Protein AF-A0A2D9Z4U3-F1 (afdb_monomer)

Radius of gyration: 15.4 Å; Cα contacts (8 Å, |Δi|>4): 19; chains: 1; bounding box: 38×30×30 Å

Structure (mmCIF, N/CA/C/O backbone):
data_AF-A0A2D9Z4U3-F1
#
_entry.id   AF-A0A2D9Z4U3-F1
#
loop_
_atom_site.group_PDB
_atom_site.id
_atom_site.type_symbol
_atom_site.label_atom_id
_atom_site.label_alt_id
_atom_site.label_comp_id
_atom_site.label_asym_id
_atom_site.label_entity_id
_atom_site.label_seq_id
_atom_site.pdbx_PDB_ins_code
_atom_site.Cartn_x
_atom_site.Cartn_y
_atom_site.Cartn_z
_atom_site.occupancy
_atom_site.B_iso_or_equiv
_atom_site.auth_seq_id
_atom_site.auth_comp_id
_atom_site.auth_asym_id
_atom_site.auth_atom_id
_atom_site.pdbx_PDB_model_num
ATOM 1 N N . MET A 1 1 ? -19.905 23.009 8.002 1.00 47.28 1 MET A N 1
ATOM 2 C CA . MET A 1 1 ? -20.412 21.692 8.433 1.00 47.28 1 MET A CA 1
ATOM 3 C C . MET A 1 1 ? -19.386 21.132 9.396 1.00 47.28 1 MET A C 1
ATOM 5 O O . MET A 1 1 ? -18.221 21.087 9.027 1.00 47.28 1 MET A O 1
ATOM 9 N N . LEU A 1 2 ? -19.770 20.854 10.641 1.00 56.66 2 LEU A N 1
ATOM 10 C CA . LEU A 1 2 ? -18.889 20.162 11.580 1.00 56.66 2 LEU A CA 1
ATOM 11 C C . LEU A 1 2 ? -18.858 18.697 11.144 1.00 56.66 2 LEU A C 1
ATOM 13 O O . LEU A 1 2 ? -19.905 18.056 11.104 1.00 56.66 2 LEU A O 1
ATOM 17 N N . ASP A 1 3 ? -17.684 18.222 10.733 1.00 70.31 3 ASP A N 1
ATOM 18 C CA . ASP A 1 3 ? -17.441 16.811 10.440 1.00 70.31 3 ASP A CA 1
ATOM 19 C C . ASP A 1 3 ? -17.734 16.001 11.706 1.00 70.31 3 ASP A C 1
ATOM 21 O O . ASP A 1 3 ? -16.935 15.992 12.642 1.00 70.31 3 ASP A O 1
ATOM 25 N N . ASN A 1 4 ? -18.891 15.348 11.731 1.00 80.94 4 ASN A N 1
ATOM 26 C CA . ASN A 1 4 ? -19.346 14.516 12.844 1.00 80.94 4 ASN A CA 1
ATOM 27 C C . ASN A 1 4 ? -18.811 13.073 12.761 1.00 80.94 4 ASN A C 1
ATOM 29 O O . ASN A 1 4 ? -19.251 12.213 13.518 1.00 80.94 4 ASN A O 1
ATOM 33 N N . GLU A 1 5 ? -17.900 12.804 11.824 1.00 85.69 5 GLU A N 1
ATOM 34 C CA . GLU A 1 5 ? -17.306 11.485 11.604 1.00 85.69 5 GLU A CA 1
ATOM 35 C C . GLU A 1 5 ? -16.269 11.144 12.680 1.00 85.69 5 GLU A C 1
ATOM 37 O O . GLU A 1 5 ? -15.495 12.003 13.131 1.00 85.69 5 GLU A O 1
ATOM 42 N N . SER A 1 6 ? -16.219 9.867 13.054 1.00 93.50 6 SER A N 1
ATOM 43 C CA . SER A 1 6 ? -15.239 9.355 14.005 1.00 93.50 6 SER A CA 1
ATOM 44 C C . SER A 1 6 ? -13.824 9.419 13.416 1.00 93.50 6 SER A C 1
ATOM 46 O O . SER A 1 6 ? -13.603 9.407 12.201 1.00 93.50 6 SER A O 1
ATOM 48 N N . GLN A 1 7 ? -12.813 9.463 14.287 1.00 94.12 7 GLN A N 1
ATOM 49 C CA . G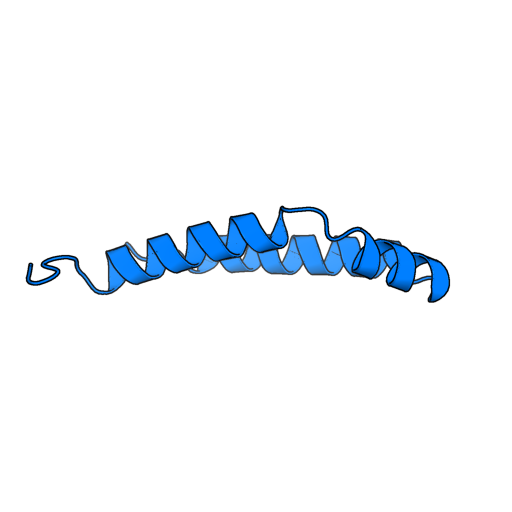LN A 1 7 ? -11.419 9.396 13.836 1.00 94.12 7 GLN A CA 1
ATOM 50 C C . GLN A 1 7 ? -11.104 8.068 13.129 1.00 94.12 7 GLN A C 1
ATOM 52 O O . GLN A 1 7 ? -10.228 8.026 12.267 1.00 94.12 7 GLN A O 1
ATOM 57 N N . GLU A 1 8 ? -11.820 6.995 13.462 1.00 95.75 8 GLU A N 1
ATOM 58 C CA . GLU A 1 8 ? -11.653 5.673 12.856 1.00 95.75 8 GLU A CA 1
ATOM 59 C C . GLU A 1 8 ? -12.189 5.648 11.425 1.00 95.75 8 GLU A C 1
ATOM 61 O O . GLU A 1 8 ? -11.507 5.153 10.530 1.00 95.75 8 GLU A O 1
ATOM 66 N N . GLU A 1 9 ? -13.343 6.274 11.177 1.00 95.44 9 GLU A N 1
ATOM 67 C CA . GLU A 1 9 ? -13.916 6.417 9.834 1.00 95.44 9 GLU A CA 1
ATOM 68 C C . GLU A 1 9 ? -12.981 7.206 8.913 1.00 95.44 9 GLU A C 1
ATOM 70 O O . GLU A 1 9 ? -12.706 6.793 7.782 1.00 95.44 9 GLU A O 1
ATOM 75 N N . LYS A 1 10 ? -12.429 8.317 9.416 1.00 95.75 10 LYS A N 1
ATOM 76 C CA . LYS A 1 10 ? -11.452 9.128 8.678 1.00 95.75 10 LYS A CA 1
ATOM 77 C C . LYS A 1 10 ? -10.162 8.358 8.412 1.00 95.75 10 LYS A C 1
ATOM 79 O O . LYS A 1 10 ? -9.622 8.433 7.307 1.00 95.75 10 LYS A O 1
ATOM 84 N N . PHE A 1 11 ? -9.684 7.592 9.394 1.00 97.25 11 PHE A N 1
ATOM 85 C CA . PHE A 1 11 ? -8.497 6.755 9.245 1.00 97.25 11 PHE A CA 1
ATOM 86 C C . PHE A 1 11 ? -8.703 5.664 8.190 1.00 97.25 11 P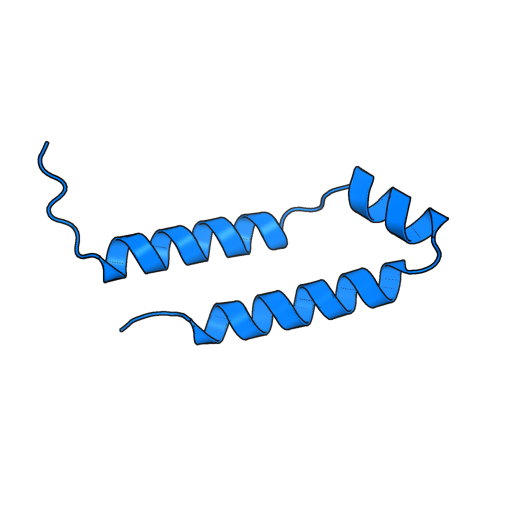HE A C 1
ATOM 88 O O . PHE A 1 11 ? -7.877 5.532 7.290 1.00 97.25 11 PHE A O 1
ATOM 95 N N . ASN A 1 12 ? -9.815 4.927 8.255 1.00 97.50 12 ASN A N 1
ATOM 96 C CA . ASN A 1 12 ? -10.136 3.866 7.302 1.00 97.50 12 ASN A CA 1
ATOM 97 C C . ASN A 1 12 ? -10.273 4.421 5.873 1.00 97.50 12 ASN A C 1
ATOM 99 O O . ASN A 1 12 ? -9.750 3.828 4.935 1.00 97.50 12 ASN A O 1
ATOM 103 N N . ARG A 1 13 ? -10.861 5.611 5.702 1.00 97.50 13 ARG A N 1
ATOM 104 C CA . ARG A 1 13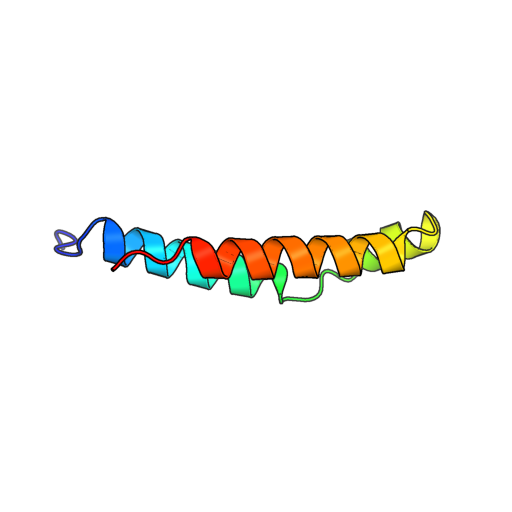 ? -10.922 6.293 4.398 1.00 97.50 13 ARG A CA 1
ATOM 105 C C . ARG A 1 13 ? -9.544 6.696 3.878 1.00 97.50 13 ARG A C 1
ATOM 107 O O . ARG A 1 13 ? -9.258 6.533 2.695 1.00 97.50 13 ARG A O 1
ATOM 114 N N . GLY A 1 14 ? -8.683 7.210 4.756 1.00 97.75 14 GLY A N 1
ATOM 115 C CA . GLY A 1 14 ? -7.290 7.505 4.420 1.00 97.75 14 GLY A CA 1
ATOM 116 C C . GLY A 1 14 ? -6.515 6.249 4.013 1.00 97.75 14 GLY A C 1
ATOM 117 O O . GLY A 1 14 ? -5.759 6.285 3.043 1.00 97.75 14 GLY A O 1
ATOM 118 N N . LEU A 1 15 ? -6.745 5.134 4.710 1.00 98.38 15 LEU A N 1
ATOM 119 C CA . LEU A 1 15 ? -6.168 3.831 4.389 1.00 98.38 15 LEU A CA 1
ATOM 120 C C . LEU A 1 15 ? -6.627 3.343 3.009 1.00 98.38 15 LEU A C 1
ATOM 122 O O . LEU A 1 15 ? -5.781 2.959 2.204 1.00 98.38 15 LEU A O 1
ATOM 126 N N . ASP A 1 16 ? -7.924 3.425 2.706 1.00 98.06 16 ASP A N 1
ATOM 127 C CA . ASP A 1 16 ? -8.475 3.027 1.406 1.00 98.06 16 ASP A CA 1
ATOM 128 C C . ASP A 1 16 ? -7.866 3.876 0.264 1.00 98.06 16 ASP A C 1
ATOM 130 O O . ASP A 1 16 ? -7.353 3.330 -0.716 1.00 98.06 16 ASP A O 1
ATOM 134 N N . LEU A 1 17 ? -7.799 5.206 0.424 1.00 98.38 17 LEU A N 1
ATOM 135 C CA . LEU A 1 17 ? -7.152 6.104 -0.548 1.00 98.38 17 LEU A CA 1
ATOM 136 C C . LEU A 1 17 ? -5.661 5.784 -0.747 1.00 98.38 17 LEU A C 1
ATOM 138 O O . LEU A 1 17 ? -5.145 5.852 -1.868 1.00 98.38 17 LEU A O 1
ATOM 142 N N . PHE A 1 18 ? -4.953 5.431 0.328 1.00 98.12 18 PHE A N 1
ATOM 143 C CA . PHE A 1 18 ? -3.552 5.038 0.244 1.00 98.12 18 PHE A CA 1
ATOM 144 C C . PHE A 1 18 ? -3.385 3.708 -0.500 1.00 98.12 18 PHE A C 1
ATOM 146 O O . PHE A 1 18 ? -2.550 3.622 -1.402 1.00 98.12 18 PHE A O 1
ATOM 153 N N . VAL A 1 19 ? -4.213 2.702 -0.206 1.00 98.31 19 VAL A N 1
ATOM 154 C CA . VAL A 1 19 ? -4.228 1.420 -0.928 1.00 98.31 19 VAL A CA 1
ATOM 155 C C . VAL A 1 19 ? -4.472 1.639 -2.421 1.00 98.31 19 VAL A C 1
ATOM 157 O O . VAL A 1 19 ? -3.727 1.107 -3.246 1.00 98.31 19 VAL A O 1
ATOM 160 N N . GLU A 1 20 ? -5.438 2.482 -2.793 1.00 97.94 20 GLU A N 1
ATOM 161 C CA . GLU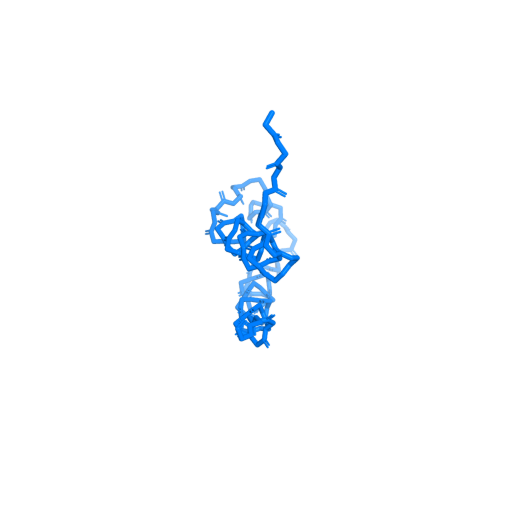 A 1 20 ? -5.651 2.856 -4.194 1.00 97.94 20 GLU A CA 1
ATOM 162 C C . GLU A 1 20 ? -4.407 3.494 -4.824 1.00 97.94 20 GLU A C 1
ATOM 164 O O . GLU A 1 20 ? -4.074 3.196 -5.973 1.00 97.94 20 GLU A O 1
ATOM 169 N N . SER A 1 21 ? -3.710 4.368 -4.091 1.00 96.62 21 S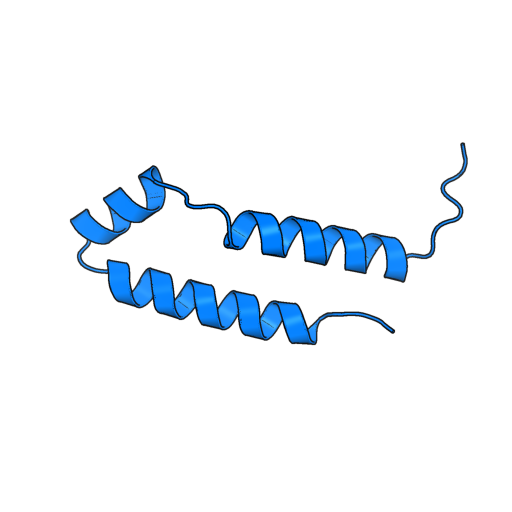ER A N 1
ATOM 170 C CA . SER A 1 21 ? -2.483 5.016 -4.570 1.00 96.62 21 SER A CA 1
ATOM 171 C C . SER A 1 21 ? -1.357 4.011 -4.840 1.00 96.62 21 SER A C 1
ATOM 173 O O . SER A 1 21 ? -0.666 4.132 -5.849 1.00 96.62 21 SER A O 1
ATOM 175 N N . VAL A 1 22 ? -1.228 2.975 -4.004 1.00 96.25 22 VAL A N 1
ATOM 176 C CA . VAL A 1 22 ? -0.253 1.884 -4.169 1.00 96.25 22 VAL A CA 1
ATOM 177 C C . VAL A 1 22 ? -0.657 0.948 -5.315 1.00 96.25 22 VAL A C 1
ATOM 179 O O . VAL A 1 22 ? 0.197 0.409 -6.026 1.00 96.25 22 VAL A O 1
ATOM 182 N N . LEU A 1 23 ? -1.962 0.734 -5.517 1.00 96.12 23 LEU A N 1
ATOM 183 C CA . LEU A 1 23 ? -2.472 -0.098 -6.604 1.00 96.12 23 LEU A CA 1
ATOM 184 C C . LEU A 1 23 ? -2.295 0.556 -7.980 1.00 96.12 23 LEU A 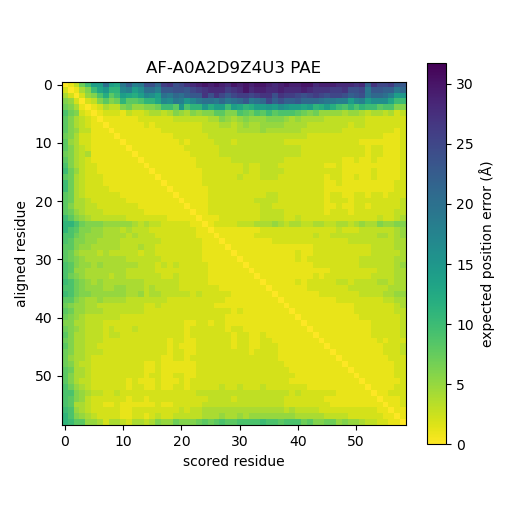C 1
ATOM 186 O O . LEU A 1 23 ? -2.027 -0.151 -8.966 1.00 96.12 23 LEU A O 1
ATOM 190 N N . LYS A 1 24 ? -2.432 1.884 -8.046 1.00 96.69 24 LYS A N 1
ATOM 191 C CA . LYS A 1 24 ? -2.269 2.664 -9.274 1.00 96.69 24 LYS A CA 1
ATOM 192 C C . LYS A 1 24 ? -0.846 2.493 -9.835 1.00 96.69 24 LYS A C 1
ATOM 194 O O . LYS A 1 24 ? 0.142 2.617 -9.114 1.00 96.69 24 LYS A O 1
ATOM 199 N N . P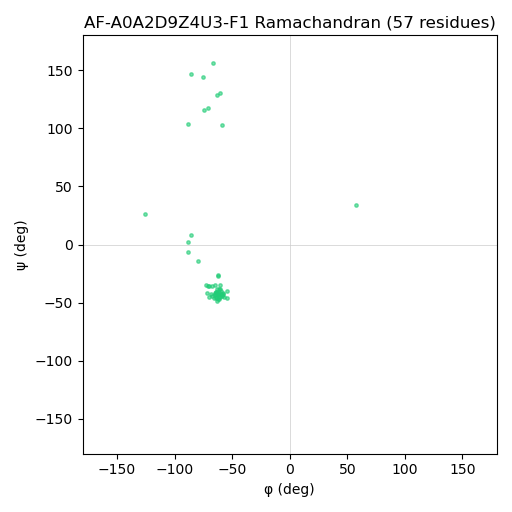RO A 1 25 ? -0.703 2.177 -11.133 1.00 93.44 25 PRO A N 1
ATOM 200 C CA . PRO A 1 25 ? 0.605 2.026 -11.752 1.00 93.44 25 PRO A CA 1
ATOM 201 C C . PRO A 1 25 ? 1.316 3.377 -11.911 1.00 93.44 25 PRO A C 1
ATOM 203 O O . PRO A 1 25 ? 0.885 4.215 -12.696 1.00 93.44 25 PRO A O 1
ATOM 206 N N . ASP A 1 26 ? 2.463 3.554 -11.251 1.00 96.69 26 ASP A N 1
ATOM 207 C CA . ASP A 1 26 ? 3.401 4.631 -11.588 1.00 96.69 26 ASP A CA 1
ATOM 208 C C . ASP A 1 26 ? 4.382 4.154 -12.671 1.00 96.69 26 ASP A C 1
ATOM 210 O O . ASP A 1 26 ? 5.320 3.389 -12.421 1.00 96.69 26 ASP A O 1
ATOM 214 N N . HIS A 1 27 ? 4.151 4.597 -13.907 1.00 96.50 27 HIS A N 1
ATOM 215 C CA . HIS A 1 27 ? 4.973 4.224 -15.057 1.00 96.50 27 HIS A CA 1
ATOM 216 C C . HIS A 1 27 ? 6.418 4.732 -14.958 1.00 96.50 27 HIS A C 1
ATOM 218 O O . HIS A 1 27 ? 7.330 4.020 -15.382 1.00 96.50 27 HIS A O 1
ATOM 224 N N . LYS A 1 28 ? 6.650 5.916 -14.373 1.00 98.12 28 LYS A N 1
ATOM 225 C CA . LYS A 1 28 ? 7.999 6.487 -14.230 1.00 98.12 28 LYS A CA 1
ATOM 226 C C . LYS A 1 28 ? 8.808 5.687 -13.218 1.00 98.12 28 LYS A C 1
ATOM 228 O O . LYS A 1 28 ? 9.946 5.314 -13.499 1.00 98.12 28 LYS A O 1
ATOM 233 N N . LEU A 1 29 ? 8.203 5.364 -12.075 1.00 97.62 29 LEU A N 1
ATOM 234 C CA . LEU A 1 29 ? 8.827 4.525 -11.053 1.00 97.62 29 LEU A CA 1
ATOM 235 C C . LEU A 1 29 ? 9.168 3.136 -11.604 1.00 97.62 29 LEU A C 1
ATOM 237 O O . LEU A 1 29 ? 10.283 2.652 -11.424 1.00 97.62 29 LEU A O 1
ATOM 241 N N . ARG A 1 30 ? 8.238 2.509 -12.334 1.00 97.50 30 ARG A N 1
ATOM 242 C CA . ARG A 1 30 ? 8.462 1.192 -12.951 1.00 97.50 30 ARG A CA 1
ATOM 243 C C . ARG A 1 30 ? 9.577 1.216 -13.990 1.00 97.50 30 ARG A C 1
ATOM 245 O O . ARG A 1 30 ? 10.403 0.308 -14.006 1.00 97.50 30 ARG A O 1
ATOM 252 N N . GLN A 1 31 ? 9.637 2.253 -14.825 1.00 98.31 31 GLN A N 1
ATOM 253 C CA . GLN A 1 31 ? 10.731 2.426 -15.780 1.00 98.31 31 GLN A CA 1
ATOM 254 C C . GLN A 1 31 ? 12.076 2.585 -15.060 1.00 98.31 31 GLN A C 1
ATOM 256 O O . GLN A 1 31 ? 13.060 1.954 -15.439 1.00 98.31 31 GLN A O 1
ATOM 261 N N . CYS A 1 32 ? 12.107 3.364 -13.977 1.00 98.38 32 CYS A N 1
ATOM 262 C CA . CYS A 1 32 ? 13.287 3.519 -13.134 1.00 98.38 32 CYS A CA 1
ATOM 263 C C . CYS A 1 32 ? 13.742 2.177 -12.530 1.00 98.38 32 CYS A C 1
ATOM 265 O O . CYS A 1 32 ? 14.931 1.862 -12.558 1.00 98.38 32 CYS A O 1
ATOM 267 N N . ALA A 1 33 ? 12.802 1.352 -12.060 1.00 98.56 33 ALA A N 1
ATOM 268 C CA . ALA A 1 33 ? 13.093 0.028 -11.515 1.00 98.56 33 ALA A CA 1
ATOM 269 C C . ALA A 1 33 ? 13.610 -0.954 -12.577 1.00 98.56 33 ALA A C 1
ATOM 271 O O . ALA A 1 33 ? 14.513 -1.738 -12.297 1.00 98.56 33 ALA A O 1
ATOM 272 N N . HIS A 1 34 ? 13.111 -0.888 -13.816 1.00 98.38 34 HIS A N 1
ATOM 273 C CA . HIS A 1 34 ? 13.689 -1.655 -14.924 1.00 98.38 34 HIS A CA 1
ATOM 274 C C . HIS A 1 34 ? 15.123 -1.214 -15.238 1.00 98.38 34 HIS A C 1
ATOM 276 O O . HIS A 1 34 ? 16.004 -2.066 -15.347 1.00 98.38 34 HIS A O 1
ATOM 282 N N . ASN A 1 35 ? 15.380 0.096 -15.316 1.00 98.50 35 ASN A N 1
ATOM 283 C CA . ASN A 1 35 ? 16.721 0.635 -15.570 1.00 98.50 35 ASN A CA 1
ATOM 284 C C . ASN A 1 35 ? 17.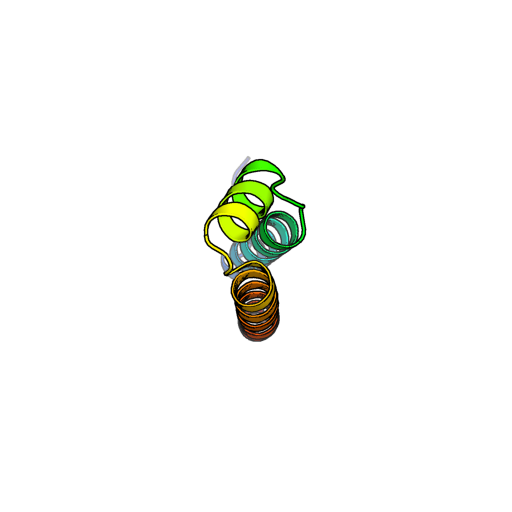725 0.227 -14.479 1.00 98.50 35 ASN A C 1
ATOM 286 O O . ASN A 1 35 ? 18.889 -0.036 -14.772 1.00 98.50 35 ASN A O 1
ATOM 290 N N . GLN A 1 36 ? 17.260 0.138 -13.232 1.00 98.44 36 GLN A N 1
ATOM 291 C CA . GLN A 1 36 ? 18.050 -0.288 -12.074 1.00 98.44 36 GLN A CA 1
ATOM 292 C C . GLN A 1 36 ? 18.036 -1.807 -11.833 1.00 98.44 36 GLN A C 1
ATOM 294 O O . GLN A 1 36 ? 18.660 -2.272 -10.885 1.00 98.44 36 GLN A O 1
ATOM 299 N N . LYS A 1 37 ? 17.366 -2.590 -12.691 1.00 98.38 37 LYS A N 1
ATOM 300 C CA . LYS A 1 37 ? 17.244 -4.056 -12.588 1.00 98.38 37 LYS A CA 1
ATOM 301 C C . LYS A 1 37 ? 16.622 -4.549 -11.270 1.00 98.38 37 LYS A C 1
ATOM 303 O O . LYS A 1 37 ? 16.980 -5.620 -10.800 1.00 98.38 37 LYS A O 1
ATOM 308 N N . CYS A 1 38 ? 15.678 -3.794 -10.705 1.00 98.44 38 CYS A N 1
ATOM 309 C CA . CYS A 1 38 ? 15.001 -4.104 -9.438 1.00 98.44 38 CYS A CA 1
ATOM 310 C C . CYS A 1 38 ? 13.459 -4.128 -9.545 1.00 98.44 38 CYS A C 1
ATOM 312 O O . CYS A 1 38 ? 12.733 -3.841 -8.590 1.00 98.44 38 CYS A O 1
ATOM 314 N N . TYR A 1 39 ? 12.923 -4.404 -10.740 1.00 98.38 39 TYR A N 1
ATOM 315 C CA . TYR A 1 39 ? 11.477 -4.373 -10.984 1.00 98.38 39 TYR A CA 1
ATOM 316 C C . TYR A 1 39 ? 10.703 -5.429 -10.180 1.00 98.38 39 TYR A C 1
ATOM 318 O O . TYR A 1 39 ? 9.622 -5.139 -9.669 1.00 98.38 39 TYR A O 1
ATOM 326 N N . HIS A 1 40 ? 11.237 -6.646 -10.059 1.00 98.31 40 HIS A N 1
ATOM 327 C CA . HIS A 1 40 ? 10.563 -7.725 -9.334 1.00 98.31 40 HIS A CA 1
ATOM 328 C C . HIS A 1 40 ? 10.511 -7.428 -7.835 1.00 98.31 40 HIS A C 1
ATOM 330 O O . HIS A 1 40 ? 9.459 -7.555 -7.215 1.00 98.31 40 HIS A O 1
ATOM 336 N N . GLU A 1 41 ? 11.616 -6.935 -7.286 1.00 98.62 41 GLU A N 1
ATOM 337 C CA . GLU A 1 41 ? 11.752 -6.480 -5.910 1.00 98.62 41 GLU A CA 1
ATOM 338 C C . GLU A 1 41 ? 10.754 -5.360 -5.611 1.00 98.62 41 GLU A C 1
ATOM 340 O O . GLU A 1 41 ? 10.051 -5.423 -4.603 1.00 98.62 41 GLU A O 1
ATOM 345 N N . LEU A 1 42 ? 10.608 -4.383 -6.517 1.00 98.44 42 LEU A N 1
ATOM 346 C CA . LEU A 1 42 ? 9.590 -3.338 -6.395 1.00 98.44 42 LEU A CA 1
ATOM 347 C C . LEU A 1 42 ? 8.172 -3.929 -6.311 1.00 98.44 42 LEU A C 1
ATOM 349 O O . LEU A 1 42 ? 7.361 -3.465 -5.509 1.00 98.44 42 LEU A O 1
ATOM 353 N N . MET A 1 43 ? 7.851 -4.942 -7.122 1.00 97.81 43 MET A N 1
ATOM 354 C CA . MET A 1 43 ? 6.531 -5.584 -7.090 1.00 97.81 43 MET A CA 1
ATOM 355 C C . MET A 1 43 ? 6.313 -6.415 -5.817 1.00 97.81 43 MET A C 1
ATOM 357 O O . MET A 1 43 ? 5.207 -6.396 -5.279 1.00 97.81 43 MET A O 1
ATOM 361 N N . TYR A 1 44 ? 7.345 -7.078 -5.287 1.00 98.38 44 TYR A N 1
ATOM 362 C CA . TYR A 1 44 ? 7.257 -7.778 -4.000 1.00 98.38 44 TYR A CA 1
ATOM 363 C C . TYR A 1 44 ? 7.039 -6.809 -2.840 1.00 98.38 44 TYR A C 1
ATOM 365 O O . TYR A 1 44 ? 6.132 -7.009 -2.039 1.00 98.38 44 TYR A O 1
ATOM 373 N N . ILE A 1 45 ? 7.803 -5.714 -2.793 1.00 98.12 45 ILE A N 1
ATOM 374 C CA . ILE A 1 45 ? 7.634 -4.667 -1.779 1.00 98.12 45 ILE A CA 1
ATOM 375 C C . ILE A 1 45 ? 6.223 -4.082 -1.851 1.00 98.12 45 ILE A C 1
ATOM 377 O O . ILE A 1 45 ? 5.577 -3.917 -0.819 1.00 98.12 45 ILE A O 1
ATOM 381 N N . ARG A 1 46 ? 5.712 -3.818 -3.062 1.00 98.12 46 ARG A N 1
ATOM 382 C CA . ARG A 1 46 ? 4.325 -3.379 -3.252 1.00 98.12 46 ARG A CA 1
ATOM 383 C C . ARG A 1 46 ? 3.337 -4.356 -2.611 1.00 98.12 46 ARG A C 1
ATOM 385 O O . ARG A 1 46 ? 2.427 -3.900 -1.926 1.00 98.12 46 ARG A O 1
ATOM 392 N N . GLN A 1 47 ? 3.502 -5.662 -2.824 1.00 98.25 47 GLN A N 1
ATOM 393 C CA . GLN A 1 47 ? 2.617 -6.663 -2.226 1.00 98.25 47 GLN A CA 1
ATOM 394 C C . GLN A 1 47 ? 2.715 -6.658 -0.696 1.00 98.25 47 GLN A C 1
ATOM 396 O O . GLN A 1 47 ? 1.687 -6.592 -0.034 1.00 98.25 47 GLN A O 1
ATOM 401 N N . TYR A 1 48 ? 3.925 -6.617 -0.133 1.00 98.31 48 TYR A N 1
ATOM 402 C CA . TYR A 1 48 ? 4.118 -6.565 1.321 1.00 98.31 48 TYR A CA 1
ATOM 403 C C . TYR A 1 48 ? 3.463 -5.339 1.962 1.00 98.31 48 TYR A C 1
ATOM 405 O O . TYR A 1 48 ? 2.863 -5.440 3.030 1.00 98.31 48 TYR A O 1
ATOM 413 N N . VAL A 1 49 ? 3.547 -4.181 1.304 1.00 98.12 49 VAL A N 1
ATOM 414 C CA . VAL A 1 49 ? 2.877 -2.961 1.769 1.00 98.12 49 VAL A CA 1
ATOM 415 C C . VAL A 1 49 ? 1.358 -3.125 1.727 1.00 98.12 49 VAL A C 1
ATOM 417 O O . VAL A 1 49 ? 0.698 -2.763 2.695 1.00 98.12 49 VAL A O 1
ATOM 420 N N . LEU A 1 50 ? 0.798 -3.696 0.654 1.00 98.06 50 LEU A N 1
ATOM 421 C CA . LEU A 1 50 ? -0.645 -3.949 0.552 1.00 98.06 50 LEU A CA 1
ATOM 422 C C . LEU A 1 50 ? -1.134 -4.927 1.628 1.00 98.06 50 LEU A C 1
ATOM 424 O O . LEU A 1 50 ? -2.159 -4.675 2.262 1.00 98.06 50 LEU A O 1
ATOM 428 N N . ASP A 1 51 ? -0.383 -5.998 1.875 1.00 98.25 51 ASP A N 1
ATOM 429 C CA . ASP A 1 51 ? -0.700 -6.975 2.917 1.00 98.25 51 ASP A CA 1
ATOM 430 C C . ASP A 1 51 ? -0.687 -6.317 4.300 1.00 98.25 51 ASP A C 1
ATOM 432 O O . ASP A 1 51 ? -1.609 -6.514 5.091 1.00 98.25 51 ASP A O 1
ATOM 436 N N . TYR A 1 52 ? 0.304 -5.464 4.573 1.00 98.31 52 TYR A N 1
ATOM 437 C CA . TYR A 1 52 ? 0.358 -4.702 5.816 1.00 98.31 52 TYR A CA 1
ATOM 438 C C . TYR A 1 52 ? -0.799 -3.705 5.936 1.00 98.31 52 TYR A C 1
ATOM 440 O O . TYR A 1 52 ? -1.430 -3.639 6.990 1.00 98.31 52 TYR A O 1
ATOM 448 N N . CYS A 1 53 ? -1.145 -2.982 4.866 1.00 98.00 53 CYS A N 1
ATOM 449 C CA . CYS A 1 53 ? -2.295 -2.076 4.853 1.00 98.00 53 CYS A CA 1
ATOM 450 C C . CYS A 1 53 ? -3.589 -2.786 5.273 1.00 98.00 53 CYS A C 1
ATOM 452 O O . CYS A 1 53 ? -4.353 -2.226 6.055 1.00 98.00 53 CYS A O 1
ATOM 454 N N . ASN A 1 54 ? -3.804 -4.032 4.841 1.00 94.25 54 ASN A N 1
ATOM 455 C CA . ASN A 1 54 ? -4.984 -4.809 5.236 1.00 94.25 54 ASN A CA 1
ATOM 456 C C . ASN A 1 54 ? -5.062 -5.073 6.750 1.00 94.25 54 ASN A C 1
ATOM 458 O O . ASN A 1 54 ? -6.159 -5.215 7.285 1.00 94.25 54 ASN A O 1
ATOM 462 N N . THR A 1 55 ? -3.928 -5.093 7.457 1.00 97.75 55 THR A N 1
ATOM 463 C CA . THR A 1 55 ? -3.890 -5.276 8.921 1.00 97.75 55 THR A CA 1
ATOM 464 C C . THR A 1 55 ? -4.208 -4.008 9.714 1.00 97.75 55 THR A C 1
ATOM 466 O O . THR A 1 55 ? -4.461 -4.088 10.912 1.00 97.75 55 THR A O 1
ATOM 469 N N . LEU A 1 56 ? -4.206 -2.836 9.070 1.00 98.00 56 LEU A N 1
ATOM 470 C CA . LEU A 1 56 ? -4.361 -1.542 9.742 1.00 98.00 56 LEU A CA 1
ATOM 471 C C . LEU A 1 56 ? -5.820 -1.102 9.910 1.00 98.00 56 LEU A C 1
ATOM 473 O O . LEU A 1 56 ? -6.065 -0.066 10.533 1.00 98.00 56 LEU A O 1
ATOM 477 N N . ARG A 1 57 ? -6.787 -1.835 9.343 1.00 96.38 57 ARG A N 1
ATOM 478 C CA . ARG A 1 57 ? -8.199 -1.436 9.370 1.00 96.38 57 ARG A CA 1
ATOM 479 C C . ARG A 1 57 ? -8.715 -1.404 10.809 1.00 96.38 57 ARG A C 1
ATOM 481 O O . ARG A 1 57 ? -8.541 -2.360 11.562 1.00 96.38 57 ARG A O 1
ATOM 488 N N . ARG A 1 58 ? -9.336 -0.287 11.183 1.00 95.31 58 ARG A N 1
ATOM 489 C CA . ARG A 1 58 ? -9.923 -0.091 12.513 1.00 95.31 58 ARG A CA 1
ATOM 490 C C . ARG A 1 58 ? -11.346 -0.657 12.558 1.00 95.31 58 ARG A C 1
ATOM 492 O O . ARG A 1 58 ? -11.991 -0.633 11.502 1.00 95.31 58 ARG A O 1
ATOM 499 N N . PRO A 1 59 ? -11.780 -1.188 13.720 1.00 88.38 59 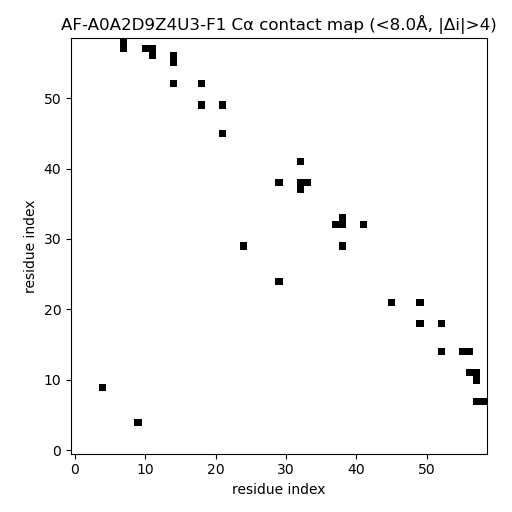PRO A N 1
ATOM 500 C CA . PRO A 1 59 ? -13.139 -1.693 13.912 1.00 88.38 59 PRO A CA 1
ATOM 501 C C . PRO A 1 59 ? -14.204 -0.625 13.647 1.00 88.38 59 PRO A C 1
ATOM 503 O O . PRO A 1 59 ? -13.865 0.579 13.691 1.00 88.38 59 PRO A O 1
#

Solvent-accessible surface area (backbone atoms only — not comparable to full-atom values): 3582 Å² total; per-residue (Å²): 132,82,82,86,70,52,73,52,59,54,48,44,52,52,49,51,56,47,52,52,59,71,68,48,83,56,66,67,62,51,51,50,23,53,78,69,74,42,46,66,59,52,53,51,52,52,49,55,52,53,58,51,55,68,72,67,65,63,130

Sequence (59 aa):
MLDNESQEEKFNRGLDLFVESVLKPDHKLRQCAHNQKCYHELMYIRQYVLDYCNTLRRP

pLDDT: mean 94.76, std 9.28, range [47.28, 98.62]

Foldseek 3Di:
DPPPDDPLVVVQVVLVVVLVVLVDDDPVVLVVCVVVVNNVVSVVVSVVVNVVSVVPRDD

Mean predicted aligned error: 3.72 Å

Secondary structure (DSSP, 8-state):
------HHHHHHHHHHHHHHHHHS--HHHHHHHHHTT-HHHHHHHHHHHHHHHHHT---